Protein AF-C1N991-F1 (afdb_monomer_lite)

pLDDT: mean 73.76, std 22.17, range [30.05, 96.38]

Organism: Micromonas pusilla (strain CCMP1545) (NCBI:txid564608)

Secondary structure (DSSP, 8-state):
--HHHHHHT-TTEEEEEEE-GGG-EEEPTTTTTS-TTTTEEE-SS-EEEEEE--HHHHTSHHHHHHHGGGGHHHHHHHHHHHHHHHHHHHHHHHHHHHHHHHHHHHHHHHHHHHHSS---------------------------------PPPPHHHHHHHHHHHGGGSPPPPPP-----

Sequence (180 aa):
MDNYPQLTSSTFTRCRFVVAASEHAYRDGAAHQKSAKDAHRGSVYDSGVFILQSEKAAASDVGKRVAAEGGKRTENEIRRAMAAGKERADAAAAARAASERVRAGEAAAKEKEKEGGGGAAKKRKAKSDEEEDEEGDDGDGKKKKTAGGKKKESKAAKKRRKRREAKALEPPPPATLAVA

Structure (mmCIF, N/CA/C/O backbone):
data_AF-C1N991-F1
#
_entry.id   AF-C1N991-F1
#
loop_
_atom_site.group_PDB
_atom_site.id
_atom_site.type_symbol
_atom_site.label_atom_id
_atom_site.label_alt_id
_atom_site.label_comp_id
_atom_site.label_asym_id
_atom_site.label_entity_id
_atom_site.label_seq_id
_atom_site.pdbx_PDB_ins_code
_atom_site.Cartn_x
_atom_site.Cartn_y
_atom_site.Cartn_z
_atom_site.occupancy
_atom_site.B_iso_or_equiv
_atom_site.auth_seq_id
_atom_site.auth_comp_id
_atom_site.auth_asym_id
_atom_site.auth_atom_id
_atom_site.pdbx_PDB_model_num
ATOM 1 N N . MET A 1 1 ? 5.864 -17.366 14.507 1.00 49.59 1 MET A N 1
ATOM 2 C CA . MET A 1 1 ? 5.245 -16.476 15.518 1.00 49.59 1 MET A CA 1
ATOM 3 C C . MET A 1 1 ? 4.312 -15.606 14.730 1.00 49.59 1 MET A C 1
ATOM 5 O O . MET A 1 1 ? 4.741 -14.641 14.103 1.00 49.59 1 MET A O 1
ATOM 9 N N . ASP A 1 2 ? 3.073 -16.059 14.641 1.00 73.56 2 ASP A N 1
ATOM 10 C CA . ASP A 1 2 ? 2.201 -15.627 13.567 1.00 73.56 2 ASP A CA 1
ATOM 11 C C . ASP A 1 2 ? 1.280 -14.583 14.172 1.00 73.56 2 ASP A C 1
ATOM 13 O O . ASP A 1 2 ? 0.347 -14.889 14.909 1.00 73.56 2 ASP A O 1
ATOM 17 N N . ASN A 1 3 ? 1.609 -13.319 13.923 1.00 85.12 3 ASN A N 1
ATOM 18 C CA . ASN A 1 3 ? 0.914 -12.192 14.543 1.00 85.12 3 ASN A CA 1
ATOM 19 C C . ASN A 1 3 ? -0.431 -11.898 13.842 1.00 85.12 3 ASN A C 1
ATOM 21 O O . ASN A 1 3 ? -1.256 -11.150 14.361 1.00 85.12 3 ASN A O 1
ATOM 25 N N . TYR A 1 4 ? -0.679 -12.494 12.669 1.00 88.00 4 TYR A N 1
ATOM 26 C CA . TYR A 1 4 ? -1.877 -12.256 11.855 1.00 88.00 4 TYR A CA 1
ATOM 27 C C . TYR A 1 4 ? -3.199 -12.664 12.548 1.00 88.00 4 TYR A C 1
ATOM 29 O O . TYR A 1 4 ? -4.134 -11.856 12.522 1.00 88.00 4 TYR A O 1
ATOM 37 N N . PRO A 1 5 ? -3.316 -13.835 13.217 1.00 91.06 5 PRO A N 1
ATOM 38 C CA . PRO A 1 5 ? -4.483 -14.155 14.038 1.00 91.06 5 PRO A CA 1
ATOM 39 C C . PRO A 1 5 ? -4.687 -13.153 15.178 1.00 91.06 5 PRO A C 1
ATOM 41 O O . PRO A 1 5 ? -5.800 -12.675 15.354 1.00 91.06 5 PRO A O 1
ATOM 44 N N . GLN A 1 6 ? -3.617 -12.758 15.882 1.00 93.38 6 GLN A N 1
ATOM 45 C CA . GLN A 1 6 ? -3.689 -11.813 17.007 1.00 93.38 6 GLN A CA 1
ATOM 46 C C . GLN A 1 6 ? -4.199 -10.427 16.573 1.00 93.38 6 GLN A C 1
ATOM 48 O O . GLN A 1 6 ? -5.037 -9.834 17.248 1.00 93.38 6 GLN A O 1
ATOM 53 N N . LEU A 1 7 ? -3.739 -9.925 15.421 1.00 92.75 7 LEU A N 1
ATOM 54 C CA . LEU A 1 7 ? -4.238 -8.684 14.812 1.00 92.75 7 LEU A CA 1
ATOM 55 C C . LEU A 1 7 ? -5.691 -8.826 14.325 1.00 92.75 7 LEU A C 1
ATOM 57 O O . LEU A 1 7 ? -6.486 -7.893 14.440 1.00 92.75 7 LEU A O 1
ATOM 61 N N . THR A 1 8 ? -6.054 -10.003 13.810 1.00 91.25 8 THR A N 1
ATOM 62 C CA . THR A 1 8 ? -7.411 -10.316 13.338 1.00 91.25 8 THR A CA 1
ATOM 63 C C . THR A 1 8 ? -8.429 -10.406 14.477 1.00 91.25 8 THR A C 1
ATOM 65 O O . THR A 1 8 ? -9.547 -9.927 14.307 1.00 91.25 8 THR A O 1
ATOM 68 N N . SER A 1 9 ? -8.057 -10.974 15.628 1.00 91.88 9 SER A N 1
ATOM 69 C CA . SER A 1 9 ? -8.930 -11.140 16.799 1.00 91.88 9 SER A CA 1
ATOM 70 C C . SER A 1 9 ? -8.782 -10.034 17.853 1.00 91.88 9 SER A C 1
ATOM 72 O O . SER A 1 9 ? -9.320 -10.165 18.951 1.00 91.88 9 SER A O 1
ATOM 74 N N . SER A 1 10 ? -8.030 -8.965 17.572 1.00 94.50 10 SER A N 1
ATOM 75 C CA . SER A 1 10 ? -7.825 -7.874 18.531 1.00 94.50 10 SER A CA 1
ATOM 76 C C . SER A 1 10 ? -9.096 -7.046 18.720 1.00 94.50 10 SER A C 1
ATOM 78 O O . SER A 1 10 ? -9.662 -6.532 17.757 1.00 94.50 10 SER A O 1
ATOM 80 N N . THR A 1 11 ? -9.484 -6.813 19.976 1.00 94.38 11 THR A N 1
ATOM 81 C CA . THR A 1 11 ? -10.598 -5.923 20.364 1.00 94.38 11 THR A CA 1
ATOM 82 C C . THR A 1 11 ? -10.400 -4.465 19.929 1.00 94.38 11 THR A C 1
ATOM 84 O O . THR A 1 11 ? -11.361 -3.694 19.872 1.00 94.38 11 THR A O 1
ATOM 87 N N . PHE A 1 12 ? -9.166 -4.077 19.592 1.00 94.38 12 PHE A N 1
ATOM 88 C CA . PHE A 1 12 ? -8.832 -2.749 19.080 1.00 94.38 12 PHE A CA 1
ATOM 89 C C . PHE A 1 12 ? -8.947 -2.632 17.553 1.00 94.38 12 PHE A C 1
ATOM 91 O O . PHE A 1 12 ? -8.937 -1.509 17.049 1.00 94.38 12 PHE A O 1
ATOM 98 N N . THR A 1 13 ? -9.061 -3.735 16.805 1.00 93.56 13 THR A N 1
ATOM 99 C CA . THR A 1 13 ? -9.173 -3.707 15.336 1.00 93.56 13 THR A CA 1
ATOM 100 C C . THR A 1 13 ? -10.540 -3.161 14.922 1.00 93.56 13 THR A C 1
ATOM 102 O O . THR A 1 13 ? -11.572 -3.758 15.212 1.00 93.56 13 THR A O 1
ATOM 105 N N . ARG A 1 14 ? -10.555 -2.010 14.234 1.00 91.69 14 ARG A N 1
ATOM 106 C CA . ARG A 1 14 ? -11.787 -1.349 13.749 1.00 91.69 14 ARG A CA 1
ATOM 107 C C . ARG A 1 14 ? -12.041 -1.563 12.261 1.00 91.69 14 ARG A C 1
ATOM 109 O O . ARG A 1 14 ? -13.187 -1.584 11.835 1.00 91.69 14 ARG A O 1
ATOM 116 N N . CYS A 1 15 ? -10.976 -1.738 11.487 1.00 93.12 15 CYS A N 1
ATOM 117 C CA . CYS A 1 15 ? -11.023 -2.051 10.064 1.00 93.12 15 CYS A CA 1
ATOM 118 C C . CYS A 1 15 ? -9.826 -2.949 9.715 1.00 93.12 15 CYS A C 1
ATOM 120 O O . CYS A 1 15 ? -8.731 -2.755 10.254 1.00 93.12 15 CYS A O 1
ATOM 122 N N . ARG A 1 16 ? -10.031 -3.934 8.835 1.00 93.81 16 ARG A N 1
ATOM 123 C CA . ARG A 1 16 ? -8.966 -4.763 8.256 1.00 93.81 16 ARG A CA 1
ATOM 124 C C . ARG A 1 16 ? -9.304 -5.133 6.815 1.00 93.81 16 ARG A C 1
ATOM 126 O O . ARG A 1 16 ? -10.453 -5.455 6.530 1.00 93.81 16 ARG A O 1
ATOM 133 N N . PHE A 1 17 ? -8.309 -5.119 5.937 1.00 94.56 17 PHE A N 1
ATOM 134 C CA . PHE A 1 17 ? -8.444 -5.492 4.525 1.00 94.56 17 PHE A CA 1
ATOM 135 C C . PHE A 1 17 ? -7.091 -5.937 3.957 1.00 94.56 17 PHE A C 1
ATOM 137 O O . PHE A 1 17 ? -6.057 -5.818 4.614 1.00 94.56 17 PHE A O 1
ATOM 144 N N . VAL A 1 18 ? -7.097 -6.469 2.735 1.00 95.50 18 VAL A N 1
ATOM 145 C CA . VAL A 1 18 ? -5.888 -6.881 2.010 1.00 95.50 18 VAL A CA 1
ATOM 146 C C . VAL A 1 18 ? -5.782 -6.064 0.728 1.00 95.50 18 VAL A C 1
ATOM 148 O O . VAL A 1 18 ? -6.764 -5.914 0.003 1.00 95.50 18 VAL A O 1
ATOM 151 N N . VAL A 1 19 ? -4.587 -5.542 0.455 1.00 96.38 19 VAL A N 1
ATOM 152 C CA . VAL A 1 19 ? -4.251 -4.840 -0.788 1.00 96.38 19 VAL A CA 1
ATOM 153 C C . VAL A 1 19 ? -3.312 -5.725 -1.594 1.00 96.38 19 VAL A C 1
ATOM 155 O O . VAL A 1 19 ? -2.214 -6.050 -1.132 1.00 96.38 19 VAL A O 1
ATOM 158 N N . ALA A 1 20 ? -3.754 -6.132 -2.783 1.00 96.38 20 ALA A N 1
ATOM 159 C CA . ALA A 1 20 ? -3.031 -7.085 -3.618 1.00 96.38 20 ALA A CA 1
ATOM 160 C C . ALA A 1 20 ? -1.658 -6.542 -4.050 1.00 96.38 20 ALA A C 1
ATOM 162 O O . ALA A 1 20 ? -1.499 -5.334 -4.247 1.00 96.38 20 ALA A O 1
ATOM 163 N N . ALA A 1 21 ? -0.665 -7.413 -4.244 1.00 96.25 21 ALA A N 1
ATOM 164 C CA . ALA A 1 21 ? 0.692 -7.052 -4.674 1.00 96.25 21 ALA A CA 1
ATOM 165 C C . ALA A 1 21 ? 0.708 -6.180 -5.948 1.00 96.25 21 ALA A C 1
ATOM 167 O O . ALA A 1 21 ? 1.523 -5.267 -6.084 1.00 96.25 21 ALA A O 1
ATOM 168 N N . SER A 1 22 ? -0.247 -6.414 -6.851 1.00 94.88 22 SER A N 1
ATOM 169 C CA . SER A 1 22 ? -0.475 -5.652 -8.083 1.00 94.88 22 SER A CA 1
ATOM 170 C C . SER A 1 22 ? -1.028 -4.237 -7.876 1.00 94.88 22 SER A C 1
ATOM 172 O O . SER A 1 22 ? -0.907 -3.416 -8.779 1.00 94.88 22 SER A O 1
ATOM 174 N N . GLU A 1 23 ? -1.627 -3.926 -6.725 1.00 95.06 23 GLU A N 1
ATOM 175 C CA . GLU A 1 23 ? -2.231 -2.616 -6.436 1.00 95.06 23 GLU A CA 1
ATOM 176 C C . GLU A 1 23 ? -1.259 -1.635 -5.758 1.00 95.06 23 GLU A C 1
ATOM 178 O O . GLU A 1 23 ? -1.528 -0.434 -5.731 1.00 95.06 23 GLU A O 1
ATOM 183 N N . HIS A 1 24 ? -0.136 -2.106 -5.197 1.00 95.81 24 HIS A N 1
ATOM 184 C CA . HIS A 1 24 ? 0.710 -1.281 -4.328 1.00 95.81 24 HIS A CA 1
ATOM 185 C C . HIS A 1 24 ? 2.224 -1.424 -4.547 1.00 95.81 24 HIS A C 1
ATOM 187 O O . HIS A 1 24 ? 2.743 -2.358 -5.158 1.00 95.81 24 HIS A O 1
ATOM 193 N N . ALA A 1 25 ? 2.953 -0.442 -4.020 1.00 95.00 25 ALA A N 1
ATOM 194 C CA . ALA A 1 25 ? 4.406 -0.375 -4.038 1.00 95.00 25 ALA A CA 1
ATOM 195 C C . ALA A 1 25 ? 4.924 0.232 -2.734 1.00 95.00 25 ALA A C 1
ATOM 197 O O . ALA A 1 25 ? 4.298 1.119 -2.154 1.00 95.00 25 ALA A O 1
ATOM 198 N N . TYR A 1 26 ? 6.110 -0.197 -2.317 1.00 93.31 26 TYR A N 1
ATOM 199 C CA . TYR A 1 26 ? 6.803 0.333 -1.150 1.00 93.31 26 TYR A CA 1
ATOM 200 C C . TYR A 1 26 ? 7.879 1.347 -1.560 1.00 93.31 26 TYR A C 1
ATOM 202 O O . TYR A 1 26 ? 8.348 1.379 -2.704 1.00 93.31 26 TYR A O 1
ATOM 210 N N . ARG A 1 27 ? 8.276 2.209 -0.617 1.00 92.50 27 ARG A N 1
ATOM 211 C CA . ARG A 1 27 ? 9.440 3.086 -0.781 1.00 92.50 27 ARG A CA 1
ATOM 212 C C . ARG A 1 27 ? 10.698 2.328 -0.355 1.00 92.50 27 ARG A C 1
ATOM 214 O O . ARG A 1 27 ? 10.732 1.724 0.711 1.00 92.50 27 ARG A O 1
ATOM 221 N N . ASP A 1 28 ? 11.728 2.358 -1.190 1.00 90.88 28 ASP A N 1
ATOM 222 C CA . ASP A 1 28 ? 13.018 1.712 -0.944 1.00 90.88 28 ASP A CA 1
ATOM 223 C C . ASP A 1 28 ? 13.722 2.362 0.269 1.00 90.88 28 ASP A C 1
ATOM 225 O O . ASP A 1 28 ? 13.798 3.587 0.355 1.00 90.88 28 ASP A O 1
ATOM 229 N N . GLY A 1 29 ? 14.260 1.576 1.210 1.00 93.31 29 GLY A N 1
ATOM 230 C CA . GLY A 1 29 ? 14.917 2.118 2.415 1.00 93.31 29 GLY A CA 1
ATOM 231 C C . GLY A 1 29 ? 16.128 3.017 2.111 1.00 93.31 29 GLY A C 1
ATOM 232 O O . GLY A 1 29 ? 16.400 3.982 2.827 1.00 93.31 29 GLY A O 1
ATOM 233 N N . ALA A 1 30 ? 16.806 2.782 0.983 1.00 92.00 30 ALA A N 1
ATOM 234 C CA . ALA A 1 30 ? 17.887 3.635 0.491 1.00 92.00 30 ALA A CA 1
ATOM 235 C C . ALA A 1 30 ? 17.393 4.765 -0.442 1.00 92.00 30 ALA A C 1
ATOM 237 O O . ALA A 1 30 ? 18.189 5.364 -1.166 1.00 92.00 30 ALA A O 1
ATOM 238 N N . ALA A 1 31 ? 16.102 5.122 -0.416 1.00 91.56 31 ALA A N 1
ATOM 239 C CA . ALA A 1 31 ? 15.530 6.257 -1.159 1.00 91.56 31 ALA A CA 1
ATOM 240 C C . ALA A 1 31 ? 16.029 7.648 -0.711 1.00 91.56 31 ALA A C 1
ATOM 242 O O . ALA A 1 31 ? 15.535 8.658 -1.211 1.00 91.56 31 ALA A O 1
ATOM 243 N N . HIS A 1 32 ? 16.978 7.709 0.229 1.00 91.19 32 HIS A N 1
ATOM 244 C CA . HIS A 1 32 ? 17.759 8.903 0.559 1.00 91.19 32 HIS A CA 1
ATOM 245 C C . HIS A 1 32 ? 19.061 9.015 -0.269 1.00 91.19 32 HIS A C 1
ATOM 247 O O . HIS A 1 32 ? 19.626 10.098 -0.368 1.00 91.19 32 HIS A O 1
ATOM 253 N N . GLN A 1 33 ? 19.519 7.915 -0.886 1.00 93.31 33 GLN A N 1
ATOM 254 C CA . GLN A 1 33 ? 20.690 7.857 -1.783 1.00 93.31 33 GLN A CA 1
ATOM 255 C C . GLN A 1 33 ? 20.287 7.678 -3.256 1.00 93.31 33 GLN A C 1
ATOM 257 O O . GLN A 1 33 ? 21.015 8.073 -4.165 1.00 93.31 33 GLN A O 1
ATOM 262 N N . LYS A 1 34 ? 19.131 7.050 -3.499 1.00 87.44 34 LYS A N 1
ATOM 263 C CA . LYS A 1 34 ? 18.593 6.754 -4.834 1.00 87.44 34 LYS A CA 1
ATOM 264 C C . LYS A 1 34 ? 17.905 7.973 -5.450 1.00 87.44 34 LYS A C 1
ATOM 266 O O . LYS A 1 34 ? 17.447 8.870 -4.745 1.00 87.44 34 LYS A O 1
ATOM 271 N N . SER A 1 35 ? 17.804 7.996 -6.782 1.00 86.50 35 SER A N 1
ATOM 272 C CA . SER A 1 35 ? 17.046 9.042 -7.477 1.00 86.50 35 SER A CA 1
ATOM 273 C C . SER A 1 35 ? 15.555 8.955 -7.124 1.00 86.50 35 SER A C 1
ATOM 275 O O . SER A 1 35 ? 15.053 7.885 -6.780 1.00 86.50 35 SER A O 1
ATOM 277 N N . ALA A 1 36 ? 14.813 10.055 -7.280 1.00 84.62 36 ALA A N 1
ATOM 278 C CA . ALA A 1 36 ? 13.364 10.058 -7.059 1.00 84.62 36 ALA A CA 1
ATOM 279 C C . ALA A 1 36 ? 12.600 9.065 -7.965 1.00 84.62 36 ALA A C 1
ATOM 281 O O . ALA A 1 36 ? 11.511 8.631 -7.599 1.00 84.62 36 ALA A O 1
ATOM 282 N N . LYS A 1 37 ? 13.178 8.666 -9.112 1.00 84.19 37 LYS A N 1
ATOM 283 C CA . LYS A 1 37 ? 12.627 7.615 -9.984 1.00 84.19 37 LYS A CA 1
ATOM 284 C C . LYS A 1 37 ? 12.826 6.220 -9.387 1.00 84.19 37 LYS A C 1
ATOM 286 O O . LYS A 1 37 ? 11.958 5.369 -9.492 1.00 84.19 37 LYS A O 1
ATOM 291 N N . ASP A 1 38 ? 13.956 5.993 -8.724 1.00 84.88 38 ASP A N 1
ATOM 292 C CA . ASP A 1 38 ? 14.355 4.689 -8.178 1.00 84.88 38 ASP A CA 1
ATOM 293 C C . ASP A 1 38 ? 13.936 4.494 -6.709 1.00 84.88 38 ASP A C 1
ATOM 295 O O . ASP A 1 38 ? 14.299 3.501 -6.078 1.00 84.88 38 ASP A O 1
ATOM 299 N N . ALA A 1 39 ? 13.180 5.448 -6.160 1.00 90.44 39 ALA A N 1
ATOM 300 C CA . ALA A 1 39 ? 12.736 5.476 -4.772 1.00 90.44 39 ALA A CA 1
ATOM 301 C C . ALA A 1 39 ? 11.560 4.529 -4.463 1.00 90.44 39 ALA A C 1
ATOM 303 O O . ALA A 1 39 ? 11.328 4.244 -3.291 1.00 90.44 39 ALA A O 1
ATOM 304 N N . HIS A 1 40 ? 10.823 4.053 -5.472 1.00 91.75 40 HIS A N 1
ATOM 305 C CA . HIS A 1 40 ? 9.660 3.170 -5.316 1.00 91.75 40 HIS A CA 1
ATOM 306 C C . HIS A 1 40 ? 9.884 1.810 -6.001 1.00 91.75 40 HIS A C 1
ATOM 308 O O . HIS A 1 40 ? 10.553 1.726 -7.033 1.00 91.75 40 HIS A O 1
ATOM 314 N N . ARG A 1 41 ? 9.313 0.743 -5.428 1.00 90.94 41 ARG A N 1
ATOM 315 C CA . ARG A 1 41 ? 9.332 -0.633 -5.955 1.00 90.94 41 ARG A CA 1
ATOM 316 C C . ARG A 1 41 ? 7.964 -1.285 -5.762 1.00 90.94 41 ARG A C 1
ATOM 318 O O . ARG A 1 41 ? 7.412 -1.190 -4.670 1.00 90.94 41 ARG A O 1
ATOM 325 N N . GLY A 1 42 ? 7.438 -1.951 -6.792 1.00 91.69 42 GLY A N 1
ATOM 326 C CA . GLY A 1 42 ? 6.217 -2.760 -6.672 1.00 91.69 42 GLY A CA 1
ATOM 327 C C . GLY A 1 42 ? 6.368 -3.839 -5.598 1.00 91.69 42 GLY A C 1
ATOM 328 O O . GLY A 1 42 ? 7.478 -4.333 -5.383 1.00 91.69 42 GLY A O 1
ATOM 329 N N . SER A 1 43 ? 5.278 -4.174 -4.905 1.00 93.94 43 SER A N 1
ATOM 330 C CA . SER A 1 43 ? 5.305 -5.285 -3.951 1.00 93.94 43 SER A CA 1
ATOM 331 C C . SER A 1 43 ? 5.379 -6.637 -4.668 1.00 93.94 43 SER A C 1
ATOM 333 O O . SER A 1 43 ? 4.956 -6.774 -5.814 1.00 93.94 43 SER A O 1
ATOM 335 N N . VAL A 1 44 ? 5.914 -7.637 -3.968 1.00 95.25 44 VAL A N 1
ATOM 336 C CA . VAL A 1 44 ? 5.898 -9.056 -4.373 1.00 95.25 44 VAL A CA 1
ATOM 337 C C . VAL A 1 44 ? 4.798 -9.828 -3.631 1.00 95.25 44 VAL A C 1
ATOM 339 O O . VAL A 1 44 ? 4.372 -10.883 -4.087 1.00 95.25 44 VAL A O 1
ATOM 342 N N . TYR A 1 45 ? 4.312 -9.289 -2.509 1.00 95.06 45 TYR A N 1
ATOM 343 C CA . TYR A 1 45 ? 3.340 -9.929 -1.623 1.00 95.06 45 TYR A CA 1
ATOM 344 C C . TYR A 1 45 ? 2.152 -9.007 -1.346 1.00 95.06 45 TYR A C 1
ATOM 346 O O . TYR A 1 45 ? 2.281 -7.778 -1.380 1.00 95.06 45 TYR A O 1
ATOM 354 N N . ASP A 1 46 ? 1.006 -9.602 -1.037 1.00 95.69 46 ASP A N 1
ATOM 355 C CA . ASP A 1 46 ? -0.185 -8.875 -0.611 1.00 95.69 46 ASP A CA 1
ATOM 356 C C . ASP A 1 46 ? 0.025 -8.246 0.775 1.00 95.69 46 ASP A C 1
ATOM 358 O O . ASP A 1 46 ? 0.601 -8.862 1.675 1.00 95.69 46 ASP A O 1
ATOM 362 N N . SER A 1 47 ? -0.464 -7.019 0.965 1.00 94.62 47 SER A N 1
ATOM 363 C CA . SER A 1 47 ? -0.352 -6.301 2.238 1.00 94.62 47 SER A CA 1
ATOM 364 C C . SER A 1 47 ? -1.662 -6.362 3.015 1.00 94.62 47 SER A C 1
ATOM 366 O O . SER A 1 47 ? -2.662 -5.764 2.615 1.00 94.62 47 SER A O 1
ATOM 368 N N . GLY A 1 48 ? -1.644 -7.046 4.160 1.00 94.56 48 GLY A N 1
ATOM 369 C CA . GLY A 1 48 ? -2.722 -6.993 5.147 1.00 94.56 48 GLY A CA 1
ATOM 370 C C . GLY A 1 48 ? -2.660 -5.695 5.952 1.00 94.56 48 GLY A C 1
ATOM 371 O O . GLY A 1 48 ? -1.720 -5.484 6.717 1.00 94.56 48 GLY A O 1
ATOM 372 N N . VAL A 1 49 ? -3.662 -4.833 5.794 1.00 94.69 49 VAL A N 1
ATOM 373 C CA . VAL A 1 49 ? -3.794 -3.571 6.531 1.00 94.69 49 VAL A CA 1
ATOM 374 C C . VAL A 1 49 ? -4.734 -3.781 7.714 1.00 94.69 49 VAL A C 1
ATOM 376 O O . VAL A 1 49 ? -5.839 -4.294 7.550 1.00 94.69 49 VAL A O 1
ATOM 379 N N . PHE A 1 50 ? -4.310 -3.350 8.903 1.00 94.88 50 PHE A N 1
ATOM 380 C CA . PHE A 1 50 ? -5.088 -3.414 10.142 1.00 94.88 50 PHE A CA 1
ATOM 381 C C . PHE A 1 50 ? -5.107 -2.035 10.801 1.00 94.88 50 PHE A C 1
ATOM 383 O O . PHE A 1 50 ? -4.049 -1.450 11.035 1.00 94.88 50 PHE A O 1
ATOM 390 N N . ILE A 1 51 ? -6.295 -1.519 11.123 1.00 94.75 51 ILE A N 1
ATOM 391 C CA . ILE A 1 51 ? -6.453 -0.228 11.799 1.00 94.75 51 ILE A CA 1
ATOM 392 C C . ILE A 1 51 ? -6.877 -0.474 13.247 1.00 94.75 51 ILE A C 1
ATOM 394 O O . ILE A 1 51 ? -8.042 -0.753 13.541 1.00 94.75 51 ILE A O 1
ATOM 398 N N . LEU A 1 52 ? -5.892 -0.384 14.141 1.00 94.62 52 LEU A N 1
ATOM 399 C CA . LEU A 1 52 ? -6.030 -0.553 15.587 1.00 94.62 52 LEU A CA 1
ATOM 400 C C . LEU A 1 52 ? -6.337 0.800 16.246 1.00 94.62 52 LEU A C 1
ATOM 402 O O . LEU A 1 52 ? -5.614 1.772 16.028 1.00 94.62 52 LEU A O 1
ATOM 406 N N . GLN A 1 53 ? -7.386 0.870 17.067 1.00 95.00 53 GLN A N 1
ATOM 407 C CA . GLN A 1 53 ? -7.758 2.076 17.812 1.00 95.00 53 GLN A CA 1
ATOM 408 C C . GLN A 1 53 ? -8.208 1.752 19.239 1.00 95.00 53 GLN A C 1
ATOM 410 O O . GLN A 1 53 ? -9.161 0.992 19.458 1.00 95.00 53 GLN A O 1
ATOM 415 N N . SER A 1 54 ? -7.567 2.417 20.204 1.00 95.75 54 SER A N 1
ATOM 416 C CA . SER A 1 54 ? -8.065 2.524 21.576 1.00 95.75 54 SER A CA 1
ATOM 417 C C . SER A 1 54 ? -9.423 3.230 21.606 1.00 95.75 54 SER A C 1
ATOM 419 O O . SER A 1 54 ? -9.781 3.969 20.689 1.00 95.75 54 SER A O 1
ATOM 421 N N . GLU A 1 55 ? -10.186 3.028 22.674 1.00 93.94 55 GLU A N 1
ATOM 422 C CA . GLU A 1 55 ? -11.547 3.565 22.817 1.00 93.94 55 GLU A CA 1
ATOM 423 C C . GLU A 1 55 ? -11.578 5.097 22.710 1.00 93.94 55 GLU A C 1
ATOM 425 O O . GLU A 1 55 ? -12.384 5.653 21.967 1.00 93.94 55 GLU A O 1
ATOM 430 N N . LYS A 1 56 ? -10.613 5.784 23.340 1.00 95.12 56 LYS A N 1
ATOM 431 C CA . LYS A 1 56 ? -10.441 7.242 23.227 1.00 95.12 56 LYS A CA 1
ATOM 432 C C . LYS A 1 56 ? -10.147 7.702 21.792 1.00 95.12 56 LYS A C 1
ATOM 434 O O . LYS A 1 56 ? -10.593 8.777 21.400 1.00 95.12 56 LYS A O 1
ATOM 439 N N . ALA A 1 57 ? -9.417 6.909 21.003 1.00 93.31 57 ALA A N 1
ATOM 440 C CA . ALA A 1 57 ? -9.174 7.214 19.594 1.00 93.31 57 ALA A CA 1
ATOM 441 C C . ALA A 1 57 ? -10.435 6.976 18.745 1.00 93.31 57 ALA A C 1
ATOM 443 O O . ALA A 1 57 ? -10.796 7.842 17.948 1.00 93.31 57 ALA A O 1
ATOM 444 N N . ALA A 1 58 ? -11.143 5.864 18.970 1.00 92.12 58 ALA A N 1
ATOM 445 C CA . ALA A 1 58 ? -12.398 5.528 18.293 1.00 92.12 58 ALA A CA 1
ATOM 446 C C . ALA A 1 58 ? -13.518 6.555 18.565 1.00 92.12 58 ALA A C 1
ATOM 448 O O . ALA A 1 58 ? -14.291 6.877 17.665 1.00 92.12 58 ALA A O 1
ATOM 449 N N . ALA A 1 59 ? -13.564 7.128 19.774 1.00 93.62 59 ALA A N 1
ATOM 450 C CA . ALA A 1 59 ? -14.510 8.177 20.163 1.00 93.62 59 ALA A CA 1
ATOM 451 C C . ALA A 1 59 ? -14.254 9.550 19.501 1.00 93.62 59 ALA A C 1
ATOM 453 O O . ALA A 1 59 ? -15.133 10.414 19.526 1.00 93.62 59 ALA A O 1
ATOM 454 N N . SER A 1 60 ? -13.079 9.769 18.898 1.00 94.75 60 SER A N 1
ATOM 455 C CA . SER A 1 60 ? -12.790 10.985 18.122 1.00 94.75 60 SER A CA 1
ATOM 456 C C . SER A 1 60 ? -13.502 10.977 16.765 1.00 94.75 60 SER A C 1
ATOM 458 O O . SER A 1 60 ? -13.824 9.919 16.227 1.00 94.75 60 SER A O 1
ATOM 460 N N . ASP A 1 61 ? -13.694 12.142 16.144 1.00 90.81 61 ASP A N 1
ATOM 461 C CA . ASP A 1 61 ? -14.353 12.219 14.829 1.00 90.81 61 ASP A CA 1
ATOM 462 C C . ASP A 1 61 ? -13.534 11.586 13.695 1.00 90.81 61 ASP A C 1
ATOM 464 O O . ASP A 1 61 ? -14.094 11.185 12.676 1.00 90.81 61 ASP A O 1
ATOM 468 N N . VAL A 1 62 ? -12.219 11.430 13.882 1.00 87.94 62 VAL A N 1
ATOM 469 C CA . VAL A 1 62 ? -11.362 10.631 12.993 1.00 87.94 62 VAL A CA 1
ATOM 470 C C . VAL A 1 62 ? -11.593 9.134 13.230 1.00 87.94 62 VAL A C 1
ATOM 472 O O . VAL A 1 62 ? -11.714 8.378 12.271 1.00 87.94 62 VAL A O 1
ATOM 475 N N . GLY A 1 63 ? -11.728 8.706 14.490 1.00 89.88 63 GLY A N 1
ATOM 476 C CA . GLY A 1 63 ? -12.051 7.324 14.859 1.00 89.88 63 GLY A CA 1
ATOM 477 C C . GLY A 1 63 ? -13.397 6.857 14.306 1.00 89.88 63 GLY A C 1
ATOM 478 O O . GLY A 1 63 ? -13.465 5.838 13.620 1.00 89.88 63 GLY A O 1
ATOM 479 N N . LYS A 1 64 ? -14.448 7.664 14.492 1.00 91.06 64 LYS A N 1
ATOM 480 C CA . LYS A 1 64 ? -15.793 7.414 13.940 1.00 91.06 64 LYS A CA 1
ATOM 481 C C . LYS A 1 64 ? -15.759 7.178 12.424 1.00 91.06 64 LYS A C 1
ATOM 483 O O . LYS A 1 64 ? -16.405 6.254 11.938 1.00 91.06 64 LYS A O 1
ATOM 488 N N . ARG A 1 65 ? -14.968 7.961 11.676 1.00 89.88 65 ARG A N 1
ATOM 489 C CA . ARG A 1 65 ? -14.816 7.824 10.212 1.00 89.88 65 ARG A CA 1
ATOM 490 C C . ARG A 1 65 ? -14.151 6.513 9.780 1.00 89.88 65 ARG A C 1
ATOM 492 O O . ARG A 1 65 ? -14.472 6.031 8.704 1.00 89.88 65 ARG A O 1
ATOM 499 N N . VAL A 1 66 ? -13.277 5.930 10.606 1.00 88.56 66 VAL A N 1
ATOM 500 C CA . VAL A 1 66 ? -12.604 4.648 10.313 1.00 88.56 66 VAL A CA 1
ATOM 501 C C . VAL A 1 66 ? -13.556 3.451 10.409 1.00 88.56 66 VAL A C 1
ATOM 503 O O . VAL A 1 66 ? -13.367 2.471 9.692 1.00 88.56 66 VAL A O 1
ATOM 506 N N . ALA A 1 67 ? -14.575 3.520 11.270 1.00 82.81 67 ALA A N 1
ATOM 507 C CA . ALA A 1 67 ? -15.607 2.483 11.388 1.00 82.81 67 ALA A CA 1
ATOM 508 C C . ALA A 1 67 ? -16.853 2.753 10.515 1.00 82.81 67 ALA A C 1
ATOM 510 O O . ALA A 1 67 ? -17.615 1.830 10.221 1.00 82.81 67 ALA A O 1
ATOM 511 N N . ALA A 1 68 ? -17.067 4.003 10.087 1.00 86.50 68 ALA A N 1
ATOM 512 C CA . ALA A 1 68 ? -18.178 4.392 9.220 1.00 86.50 68 ALA A CA 1
ATOM 513 C C . ALA A 1 68 ? -18.203 3.580 7.913 1.00 86.50 68 ALA A C 1
ATOM 515 O O . ALA A 1 68 ? -17.159 3.231 7.362 1.00 86.50 68 ALA A O 1
ATOM 516 N N . GLU A 1 69 ? -19.406 3.262 7.422 1.00 86.12 69 GLU A N 1
ATOM 517 C CA . GLU A 1 69 ? -19.627 2.462 6.199 1.00 86.12 69 GLU A CA 1
ATOM 518 C C . GLU A 1 69 ? -18.951 1.067 6.227 1.00 86.12 69 GLU A C 1
ATOM 520 O O . GLU A 1 69 ? -18.711 0.456 5.184 1.00 86.12 69 GLU A O 1
ATOM 525 N N . GLY A 1 70 ? -18.627 0.550 7.422 1.00 82.44 70 GLY A N 1
ATOM 526 C CA . GLY A 1 70 ? -17.852 -0.684 7.597 1.00 82.44 70 GLY A CA 1
ATOM 527 C C . GLY A 1 70 ? -16.366 -0.528 7.253 1.00 82.44 70 GLY A C 1
ATOM 528 O O . GLY A 1 70 ? -15.715 -1.508 6.910 1.00 82.44 70 GLY A O 1
ATOM 529 N N . GLY A 1 71 ? -15.841 0.700 7.274 1.00 87.88 71 GLY A N 1
ATOM 530 C CA . GLY A 1 71 ? -14.454 1.030 6.944 1.00 87.88 71 GLY A CA 1
ATOM 531 C C . GLY A 1 71 ? -14.150 1.150 5.448 1.00 87.88 71 GLY A C 1
ATOM 532 O O . GLY A 1 71 ? -13.045 1.569 5.101 1.00 87.88 71 GLY A O 1
ATOM 533 N N . LYS A 1 72 ? -15.117 0.865 4.559 1.00 92.25 72 LYS A N 1
ATOM 534 C CA . LYS A 1 72 ? -14.956 0.888 3.088 1.00 92.25 72 LYS A CA 1
ATOM 535 C C . LYS A 1 72 ? -14.368 2.196 2.559 1.00 92.25 72 LYS A C 1
ATOM 537 O O . LYS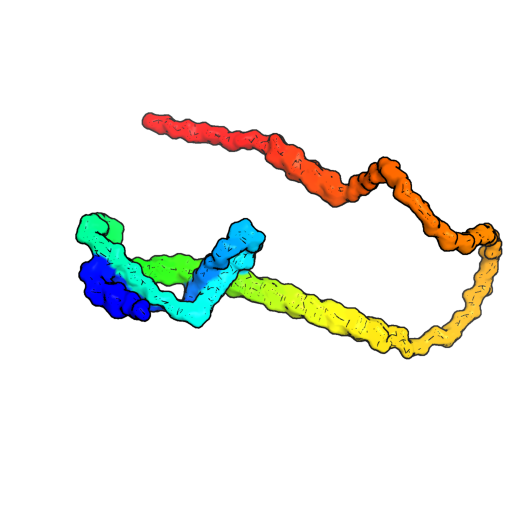 A 1 72 ? -13.521 2.189 1.669 1.00 92.25 72 LYS A O 1
ATOM 542 N N . ARG A 1 73 ? -14.796 3.331 3.117 1.00 92.75 73 ARG A N 1
ATOM 543 C CA . ARG A 1 73 ? -14.263 4.648 2.761 1.00 92.75 73 ARG A CA 1
ATOM 544 C C . ARG A 1 73 ? -12.768 4.760 3.073 1.00 92.75 73 ARG A C 1
ATOM 546 O O . ARG A 1 73 ? -11.995 5.145 2.202 1.00 92.75 73 ARG A O 1
ATOM 553 N N . THR A 1 74 ? -12.361 4.400 4.288 1.00 92.69 74 THR A N 1
ATOM 554 C CA . THR A 1 74 ? -10.955 4.431 4.717 1.00 92.69 74 THR A CA 1
ATOM 555 C C . THR A 1 74 ? -10.107 3.407 3.961 1.00 92.69 74 THR A C 1
ATOM 557 O O . THR A 1 74 ? -8.974 3.711 3.599 1.00 92.69 74 THR A O 1
ATOM 560 N N . GLU A 1 75 ? -10.655 2.230 3.649 1.00 94.56 75 GLU A N 1
ATOM 561 C CA . GLU A 1 75 ? -10.021 1.262 2.748 1.00 94.56 75 GLU A CA 1
ATOM 562 C C . GLU A 1 75 ? -9.743 1.878 1.369 1.00 94.56 75 GLU A C 1
ATOM 564 O O . GLU A 1 75 ? -8.603 1.843 0.908 1.00 94.56 75 GLU A O 1
ATOM 569 N N . ASN A 1 76 ? -10.739 2.507 0.738 1.00 94.62 76 ASN A N 1
ATOM 570 C CA . ASN A 1 76 ? -10.580 3.157 -0.566 1.00 94.62 76 ASN A CA 1
ATOM 571 C C . ASN A 1 76 ? -9.573 4.321 -0.528 1.00 94.62 76 ASN A C 1
ATOM 573 O O . ASN A 1 76 ? -8.749 4.459 -1.435 1.00 94.62 76 ASN A O 1
ATOM 577 N N . GLU A 1 77 ? -9.601 5.142 0.527 1.00 93.88 77 GLU A N 1
ATOM 578 C CA . GLU A 1 77 ? -8.640 6.232 0.744 1.00 93.88 77 GLU A CA 1
ATOM 579 C C . GLU A 1 77 ? -7.197 5.689 0.886 1.00 93.88 77 GLU A C 1
ATOM 581 O O . GLU A 1 77 ? -6.272 6.233 0.274 1.00 93.88 77 GLU A O 1
ATOM 586 N N . ILE A 1 78 ? -6.997 4.569 1.596 1.00 94.00 78 ILE A N 1
ATOM 587 C CA . ILE A 1 78 ? -5.686 3.915 1.771 1.00 94.00 78 ILE A CA 1
ATOM 588 C C . ILE A 1 78 ? -5.220 3.183 0.501 1.00 94.00 78 ILE A C 1
ATOM 590 O O . ILE A 1 78 ? -4.063 3.348 0.105 1.00 94.00 78 ILE A O 1
ATOM 594 N N . ARG A 1 79 ? -6.092 2.418 -0.175 1.00 95.44 79 ARG A N 1
ATOM 595 C CA . ARG A 1 79 ? -5.790 1.770 -1.468 1.00 95.44 79 ARG A CA 1
ATOM 596 C C . ARG A 1 79 ? -5.320 2.809 -2.486 1.00 95.44 79 ARG A C 1
ATOM 598 O O . ARG A 1 79 ? -4.259 2.643 -3.084 1.00 95.44 79 ARG A O 1
ATOM 605 N N . ARG A 1 80 ? -6.033 3.937 -2.607 1.00 94.94 80 ARG A N 1
ATOM 606 C CA . ARG A 1 80 ? -5.653 5.055 -3.489 1.00 94.94 80 ARG A CA 1
ATOM 607 C C . ARG A 1 80 ? -4.297 5.668 -3.117 1.00 94.94 80 ARG A C 1
ATOM 609 O O . ARG A 1 80 ? -3.502 5.966 -4.007 1.00 94.94 80 ARG A O 1
ATOM 616 N N . ALA A 1 81 ? -4.012 5.842 -1.826 1.00 92.94 81 ALA A N 1
ATOM 617 C CA . ALA A 1 81 ? -2.721 6.358 -1.367 1.00 92.94 81 ALA A CA 1
ATOM 618 C C . ALA A 1 81 ? -1.550 5.412 -1.705 1.00 92.94 81 ALA A C 1
ATOM 620 O O . ALA A 1 81 ? -0.463 5.878 -2.051 1.00 92.94 81 ALA A O 1
ATOM 621 N N . MET A 1 82 ? -1.772 4.094 -1.657 1.00 93.88 82 MET A N 1
ATOM 622 C CA . MET A 1 82 ? -0.778 3.089 -2.049 1.00 93.88 82 MET A CA 1
ATOM 623 C C . MET A 1 82 ? -0.619 2.942 -3.573 1.00 93.88 82 MET A C 1
ATOM 625 O O . MET A 1 82 ? 0.510 2.794 -4.051 1.00 93.88 82 MET A O 1
ATOM 629 N N . ALA A 1 83 ? -1.704 3.069 -4.343 1.00 94.25 83 ALA A N 1
ATOM 630 C CA . ALA A 1 83 ? -1.679 3.032 -5.809 1.00 94.25 83 ALA A CA 1
ATOM 631 C C . ALA A 1 83 ? -0.792 4.140 -6.412 1.00 94.25 83 ALA A C 1
ATOM 633 O O . ALA A 1 83 ? -0.011 3.880 -7.326 1.00 94.25 83 ALA A O 1
ATOM 634 N N . ALA A 1 84 ? -0.780 5.339 -5.817 1.00 91.81 84 ALA A N 1
ATOM 635 C CA . ALA A 1 84 ? 0.127 6.426 -6.210 1.00 91.81 84 ALA A CA 1
ATOM 636 C C . ALA A 1 84 ? 1.628 6.085 -6.035 1.00 91.81 84 ALA A C 1
ATOM 638 O O . ALA A 1 84 ? 2.500 6.746 -6.607 1.00 91.81 84 ALA A O 1
ATOM 639 N N . GLY A 1 85 ? 1.962 5.059 -5.242 1.00 89.56 85 GLY A N 1
ATOM 640 C CA . GLY A 1 85 ? 3.295 4.457 -5.209 1.00 89.56 85 GLY A CA 1
ATOM 641 C C . GLY A 1 85 ? 3.531 3.481 -6.367 1.00 89.56 85 GLY A C 1
ATOM 642 O O . GLY A 1 85 ? 4.628 3.462 -6.930 1.00 89.56 85 GLY A O 1
ATOM 643 N N . LYS A 1 86 ? 2.515 2.680 -6.724 1.00 93.19 86 LYS A N 1
ATOM 644 C CA . LYS A 1 86 ? 2.557 1.677 -7.804 1.00 93.19 86 LYS A CA 1
ATOM 645 C C . LYS A 1 86 ? 2.772 2.332 -9.164 1.00 93.19 86 LYS A C 1
ATOM 647 O O . LYS A 1 86 ? 3.727 1.979 -9.849 1.00 93.19 86 LYS A O 1
ATOM 652 N N . GLU A 1 87 ? 2.001 3.375 -9.469 1.00 93.25 87 GLU A N 1
ATOM 653 C CA . GLU A 1 87 ? 2.158 4.216 -10.667 1.00 93.25 87 GLU A CA 1
ATOM 654 C C . GLU A 1 87 ? 3.611 4.689 -10.863 1.00 93.25 87 GLU A C 1
ATOM 656 O O . GLU A 1 87 ? 4.163 4.630 -11.962 1.00 93.25 87 GLU A O 1
ATOM 661 N N . ARG A 1 88 ? 4.270 5.121 -9.777 1.00 91.31 88 ARG A N 1
ATOM 662 C CA . ARG A 1 88 ? 5.666 5.592 -9.802 1.00 91.31 88 ARG A CA 1
ATOM 663 C C . ARG A 1 88 ? 6.661 4.459 -10.024 1.00 91.31 88 ARG A C 1
ATOM 665 O O . ARG A 1 88 ? 7.634 4.651 -10.751 1.00 91.31 88 ARG A O 1
ATOM 672 N N . ALA A 1 89 ? 6.435 3.302 -9.403 1.00 90.62 89 ALA A N 1
ATOM 673 C CA . ALA A 1 89 ? 7.275 2.123 -9.593 1.00 90.62 89 ALA A CA 1
ATOM 674 C C . ALA A 1 89 ? 7.190 1.601 -11.038 1.00 90.62 89 ALA A C 1
ATOM 676 O O . ALA A 1 89 ? 8.218 1.274 -11.632 1.00 90.62 89 ALA A O 1
ATOM 677 N N . ASP A 1 90 ? 5.994 1.602 -11.628 1.00 92.38 90 ASP A N 1
ATOM 678 C CA . ASP A 1 90 ? 5.760 1.142 -12.998 1.00 92.38 90 ASP A CA 1
ATOM 679 C C . ASP A 1 90 ? 6.302 2.131 -14.036 1.00 92.38 90 ASP A C 1
ATOM 681 O O . ASP A 1 90 ? 6.986 1.724 -14.975 1.00 92.38 90 ASP A O 1
ATOM 685 N N . ALA A 1 91 ? 6.114 3.440 -13.829 1.00 90.88 91 ALA A N 1
ATOM 686 C CA . ALA A 1 91 ? 6.744 4.471 -14.655 1.00 90.88 91 ALA A CA 1
ATOM 687 C C . ALA A 1 91 ? 8.284 4.385 -14.613 1.00 90.88 91 ALA A C 1
ATOM 689 O O . ALA A 1 91 ? 8.953 4.584 -15.632 1.00 90.88 91 ALA A O 1
ATOM 690 N N . ALA A 1 92 ? 8.866 4.048 -13.456 1.00 88.12 92 ALA A N 1
ATOM 691 C CA . ALA A 1 92 ? 10.301 3.813 -13.327 1.00 88.12 92 ALA A CA 1
ATOM 692 C C . ALA A 1 92 ? 10.754 2.525 -14.035 1.00 88.12 92 ALA A C 1
ATOM 694 O O . ALA A 1 92 ? 11.784 2.536 -14.712 1.00 88.12 92 ALA A O 1
ATOM 695 N N . ALA A 1 93 ? 9.988 1.434 -13.932 1.00 88.81 93 ALA A N 1
ATOM 696 C CA . ALA A 1 93 ? 10.264 0.183 -14.637 1.00 88.81 93 ALA A CA 1
ATOM 697 C C . ALA A 1 93 ? 10.207 0.364 -16.164 1.00 88.81 93 ALA A C 1
ATOM 699 O O . ALA A 1 93 ? 11.150 -0.012 -16.862 1.00 88.81 93 ALA A O 1
ATOM 700 N N . ALA A 1 94 ? 9.168 1.031 -16.677 1.00 89.75 94 ALA A N 1
ATOM 701 C CA . ALA A 1 94 ? 9.027 1.359 -18.094 1.00 89.75 94 ALA A CA 1
ATOM 702 C C . ALA A 1 94 ? 10.191 2.229 -18.606 1.00 89.75 94 ALA A C 1
ATOM 704 O O . ALA A 1 94 ? 10.749 1.958 -19.670 1.00 89.75 94 ALA A O 1
ATOM 705 N N . ALA A 1 95 ? 10.620 3.230 -17.827 1.00 87.31 95 ALA A N 1
ATOM 706 C CA . ALA A 1 95 ? 11.757 4.080 -18.180 1.00 87.31 95 ALA A CA 1
ATOM 707 C C . ALA A 1 95 ? 13.098 3.315 -18.230 1.00 87.31 95 ALA A C 1
ATOM 709 O O . ALA A 1 95 ? 13.933 3.614 -19.088 1.00 87.31 95 ALA A O 1
ATOM 710 N N . ARG A 1 96 ? 13.310 2.322 -17.350 1.00 86.44 96 ARG A N 1
ATOM 711 C CA . ARG A 1 96 ? 14.490 1.435 -17.402 1.00 86.44 96 ARG A CA 1
ATOM 712 C C . ARG A 1 96 ? 14.450 0.535 -18.636 1.00 86.44 96 ARG A C 1
ATOM 714 O O . ARG A 1 96 ? 15.384 0.581 -19.431 1.00 86.44 96 ARG A O 1
ATOM 721 N N . ALA A 1 97 ? 13.337 -0.165 -18.863 1.00 89.19 97 ALA A N 1
ATOM 722 C CA . ALA A 1 97 ? 13.162 -1.053 -20.014 1.00 89.19 97 ALA A CA 1
ATOM 723 C C . ALA A 1 97 ? 13.321 -0.317 -21.362 1.00 89.19 97 ALA A C 1
ATOM 725 O O . ALA A 1 97 ? 13.918 -0.847 -22.299 1.00 89.19 97 ALA A O 1
ATOM 726 N N . ALA A 1 98 ? 12.848 0.931 -21.462 1.00 88.38 98 ALA A N 1
ATOM 727 C CA . ALA A 1 98 ? 13.089 1.779 -22.629 1.00 88.38 98 ALA A CA 1
ATOM 728 C C . ALA A 1 98 ? 14.585 2.108 -22.809 1.00 88.38 98 ALA A C 1
ATOM 730 O O . ALA A 1 98 ? 15.120 1.967 -23.908 1.00 88.38 98 ALA A O 1
ATOM 731 N N . SER A 1 99 ? 15.285 2.487 -21.731 1.00 86.12 99 SER A N 1
ATOM 732 C CA . SER A 1 99 ? 16.731 2.756 -21.769 1.00 86.12 99 SER A CA 1
ATOM 733 C C . SER A 1 99 ? 17.568 1.518 -22.111 1.00 86.12 99 SER A C 1
ATOM 735 O O . SER A 1 99 ? 18.637 1.659 -22.703 1.00 86.12 99 SER A O 1
ATOM 737 N N . GLU A 1 100 ? 17.126 0.326 -21.719 1.00 87.44 100 GLU A N 1
ATOM 738 C CA . GLU A 1 100 ? 17.802 -0.943 -22.009 1.00 87.44 100 GLU A CA 1
ATOM 739 C C . GLU A 1 100 ? 17.618 -1.346 -23.476 1.00 87.44 100 GLU A C 1
ATOM 741 O O . GLU A 1 100 ? 18.602 -1.670 -24.138 1.00 87.44 100 GLU A O 1
ATOM 746 N N . ARG A 1 101 ? 16.405 -1.204 -24.030 1.00 87.50 101 ARG A N 1
ATOM 747 C CA . ARG A 1 101 ? 16.136 -1.421 -25.466 1.00 87.50 101 ARG A CA 1
ATOM 748 C C . ARG A 1 101 ? 16.972 -0.508 -26.367 1.00 87.50 101 ARG A C 1
ATOM 750 O O . ARG A 1 101 ? 17.528 -0.984 -27.352 1.00 87.50 101 ARG A O 1
ATOM 757 N 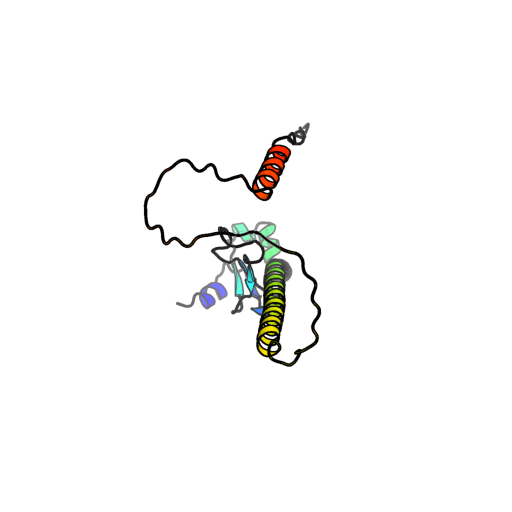N . VAL A 1 102 ? 17.112 0.775 -26.014 1.00 86.00 102 VAL A N 1
ATOM 758 C CA . VAL A 1 102 ? 17.967 1.719 -26.763 1.00 86.00 102 VAL A CA 1
ATOM 759 C C . VAL A 1 102 ? 19.434 1.274 -26.745 1.00 86.00 102 VAL A C 1
ATOM 761 O O . VAL A 1 102 ? 20.071 1.241 -27.794 1.00 86.00 102 VAL A O 1
ATOM 764 N N . ARG A 1 103 ? 19.961 0.862 -25.583 1.00 84.25 103 ARG A N 1
ATOM 765 C CA . ARG A 1 103 ? 21.344 0.363 -25.461 1.00 84.25 103 ARG A CA 1
ATOM 766 C C . ARG A 1 103 ? 21.579 -0.939 -26.224 1.00 84.25 103 ARG A C 1
ATOM 768 O O . ARG A 1 103 ? 22.630 -1.082 -26.836 1.00 84.25 103 ARG A O 1
ATOM 775 N N . ALA A 1 104 ? 20.618 -1.862 -26.210 1.00 82.00 104 ALA A N 1
ATOM 776 C CA . ALA A 1 104 ? 20.699 -3.102 -26.978 1.00 82.00 104 ALA A CA 1
ATOM 777 C C . ALA A 1 104 ? 20.739 -2.827 -28.493 1.00 82.00 104 ALA A C 1
ATOM 779 O O . ALA A 1 104 ? 21.557 -3.413 -29.199 1.00 82.00 104 ALA A O 1
ATOM 780 N N . GLY A 1 105 ? 19.925 -1.882 -28.980 1.00 82.50 105 GLY A N 1
ATOM 781 C CA . GLY A 1 105 ? 19.970 -1.430 -30.374 1.00 82.50 105 GLY A CA 1
ATOM 782 C C . GLY A 1 105 ? 21.298 -0.762 -30.752 1.00 82.50 105 GLY A C 1
ATOM 783 O O . GLY A 1 105 ? 21.864 -1.075 -31.796 1.00 82.50 105 GLY A O 1
ATOM 784 N N . GLU A 1 106 ? 21.834 0.109 -29.891 1.00 74.56 106 GLU A N 1
ATOM 785 C CA . GLU A 1 106 ? 23.131 0.768 -30.113 1.00 74.56 106 GLU A CA 1
ATOM 786 C C . GLU A 1 106 ? 24.304 -0.233 -30.115 1.00 74.56 106 GLU A C 1
ATOM 788 O O . GLU A 1 106 ? 25.233 -0.097 -30.912 1.00 74.56 106 GLU A O 1
ATOM 793 N N . ALA A 1 107 ? 24.254 -1.259 -29.259 1.00 75.06 107 ALA A N 1
ATOM 794 C CA . ALA A 1 107 ? 25.242 -2.335 -29.231 1.00 75.06 107 ALA A CA 1
ATOM 795 C C . ALA A 1 107 ? 25.203 -3.175 -30.519 1.00 75.06 107 ALA A C 1
ATOM 797 O O . ALA A 1 107 ? 26.231 -3.322 -31.177 1.00 75.06 107 ALA A O 1
ATOM 798 N N . ALA A 1 108 ? 24.017 -3.638 -30.928 1.00 73.44 108 ALA A N 1
ATOM 799 C CA . ALA A 1 108 ? 23.838 -4.434 -32.145 1.00 73.44 108 ALA A CA 1
ATOM 800 C C . ALA A 1 108 ? 24.218 -3.669 -33.431 1.00 73.44 108 ALA A C 1
ATOM 802 O O . ALA A 1 108 ? 24.703 -4.267 -34.391 1.00 73.44 108 ALA A O 1
ATOM 803 N N . ALA A 1 109 ? 24.040 -2.343 -33.459 1.00 72.56 109 ALA A N 1
ATOM 804 C CA . ALA A 1 109 ? 24.517 -1.505 -34.560 1.00 72.56 109 ALA A CA 1
ATOM 805 C C . ALA A 1 109 ? 26.057 -1.490 -34.646 1.00 72.56 109 ALA A C 1
ATOM 807 O O . ALA A 1 109 ? 26.619 -1.737 -35.712 1.00 72.56 109 ALA A O 1
ATOM 808 N N . LYS A 1 110 ? 26.739 -1.282 -33.511 1.00 69.44 110 LYS A N 1
ATOM 809 C CA . LYS A 1 110 ? 28.213 -1.245 -33.419 1.00 69.44 110 LYS A CA 1
ATOM 810 C C . LYS A 1 110 ? 28.888 -2.596 -33.654 1.00 69.44 110 LYS A C 1
ATOM 812 O O . LYS A 1 110 ? 30.078 -2.637 -33.961 1.00 69.44 110 LYS A O 1
ATOM 817 N N . GLU A 1 111 ? 28.157 -3.691 -33.489 1.00 64.94 111 GLU A N 1
ATOM 818 C CA . GLU A 1 111 ? 28.613 -5.036 -33.841 1.00 64.94 111 GLU A CA 1
ATOM 819 C C . GLU A 1 111 ? 28.589 -5.229 -35.367 1.00 64.94 111 GLU A C 1
ATOM 821 O O . GLU A 1 111 ? 29.615 -5.559 -35.962 1.00 64.94 111 GLU A O 1
ATOM 826 N N . LYS A 1 112 ? 27.485 -4.853 -36.032 1.00 62.69 112 LYS A N 1
ATOM 827 C CA . LYS A 1 112 ? 27.384 -4.880 -37.503 1.00 62.69 112 LYS A CA 1
ATOM 828 C C . LYS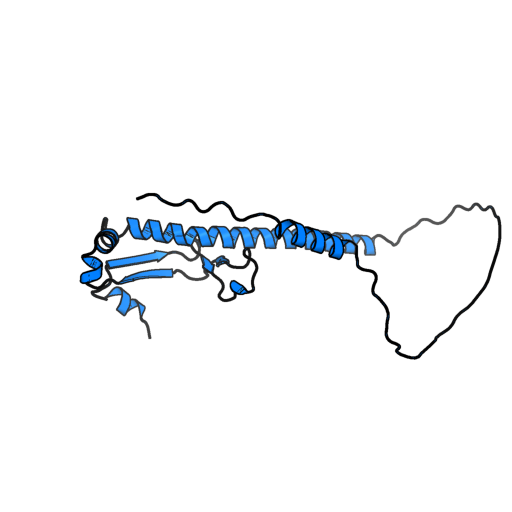 A 1 112 ? 28.391 -3.974 -38.216 1.00 62.69 112 LYS A C 1
ATOM 830 O O . LYS A 1 112 ? 28.889 -4.352 -39.273 1.00 62.69 112 LYS A O 1
ATOM 835 N N . GLU A 1 113 ? 28.730 -2.813 -37.654 1.00 59.06 113 GLU A N 1
ATOM 836 C CA . GLU A 1 113 ? 29.789 -1.950 -38.209 1.00 59.06 113 GLU A CA 1
ATOM 837 C C . GLU A 1 113 ? 31.178 -2.615 -38.183 1.00 59.06 113 GLU A C 1
ATOM 839 O O . GLU A 1 113 ? 32.010 -2.322 -39.041 1.00 59.06 113 GLU A O 1
ATOM 844 N N . LYS A 1 114 ? 31.434 -3.539 -37.244 1.00 57.84 114 LYS A N 1
ATOM 845 C CA . LYS A 1 114 ? 32.704 -4.277 -37.164 1.00 57.84 114 LYS A CA 1
ATOM 846 C C . LYS A 1 114 ? 32.769 -5.469 -38.113 1.00 57.84 114 LYS A C 1
ATOM 848 O O . LYS A 1 114 ? 33.839 -5.737 -38.647 1.00 57.84 114 LYS A O 1
ATOM 853 N N . GLU A 1 115 ? 31.653 -6.156 -38.345 1.00 54.19 115 GLU A N 1
ATOM 854 C CA . GLU A 1 115 ? 31.597 -7.275 -39.298 1.00 54.19 115 GLU A CA 1
ATOM 855 C C . GLU A 1 115 ? 31.485 -6.804 -40.760 1.00 54.19 115 GLU A C 1
ATOM 857 O O . GLU A 1 115 ? 32.005 -7.455 -41.663 1.00 54.19 115 GLU A O 1
ATOM 862 N N . GLY A 1 116 ? 30.860 -5.647 -41.014 1.00 47.75 116 GLY A N 1
ATOM 863 C CA . GLY A 1 116 ? 30.704 -5.089 -42.364 1.00 47.75 116 GLY A CA 1
ATOM 864 C C . GLY A 1 116 ? 31.961 -4.437 -42.961 1.0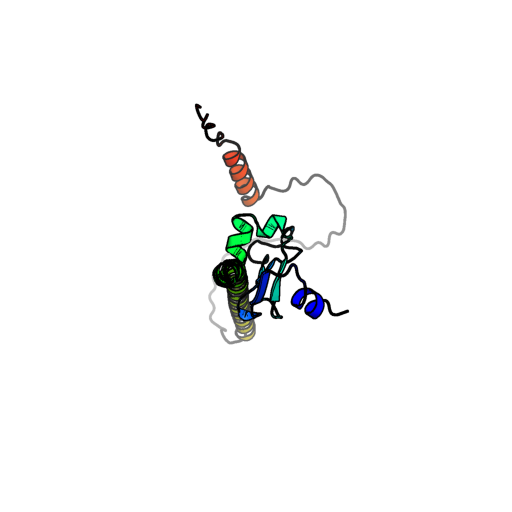0 47.75 116 GLY A C 1
ATOM 865 O O . GLY A 1 116 ? 32.019 -4.213 -44.169 1.00 47.75 116 GLY A O 1
ATOM 866 N N . GLY A 1 117 ? 32.981 -4.136 -42.151 1.00 40.38 117 GLY A N 1
ATOM 867 C CA . GLY A 1 117 ? 34.179 -3.375 -42.544 1.00 40.38 117 GLY A CA 1
ATOM 868 C C . GLY A 1 117 ? 35.233 -4.141 -43.360 1.00 40.38 117 GLY A C 1
ATOM 869 O O . GLY A 1 117 ? 36.423 -3.885 -43.188 1.00 40.38 117 GLY A O 1
ATOM 870 N N . GLY A 1 118 ? 34.832 -5.103 -44.201 1.00 43.62 118 GLY A N 1
ATOM 871 C CA . GLY A 1 118 ? 35.716 -6.173 -44.691 1.00 43.62 118 GLY A CA 1
ATOM 872 C C . GLY A 1 118 ? 35.660 -6.516 -46.186 1.00 43.62 118 GLY A C 1
ATOM 873 O O . GLY A 1 118 ? 35.927 -7.666 -46.529 1.00 43.62 118 GLY A O 1
ATOM 874 N N . GLY A 1 119 ? 35.324 -5.587 -47.096 1.00 41.03 119 GLY A N 1
ATOM 875 C CA . GLY A 1 119 ? 35.189 -5.935 -48.523 1.00 41.03 119 GLY A CA 1
ATOM 876 C C . GLY A 1 119 ? 35.340 -4.809 -49.558 1.00 41.03 119 GLY A C 1
ATOM 877 O O . GLY A 1 119 ? 34.557 -3.872 -49.594 1.00 41.03 119 GLY A O 1
ATOM 878 N N . ALA A 1 120 ? 36.301 -4.998 -50.471 1.00 42.75 120 ALA A N 1
ATOM 879 C CA . ALA A 1 120 ? 36.326 -4.515 -51.863 1.00 42.75 120 ALA A CA 1
ATOM 880 C C . ALA A 1 120 ? 36.136 -3.006 -52.188 1.00 42.75 120 ALA A C 1
ATOM 882 O O . ALA A 1 120 ? 35.095 -2.591 -52.689 1.00 42.75 120 ALA A O 1
ATOM 883 N N . ALA A 1 121 ? 37.236 -2.237 -52.148 1.00 41.94 121 ALA A N 1
ATOM 884 C CA . ALA A 1 121 ? 37.450 -1.087 -53.047 1.00 41.94 121 ALA A CA 1
ATOM 885 C C . ALA A 1 121 ? 38.956 -0.846 -53.321 1.00 41.94 121 ALA A C 1
ATOM 887 O O . ALA A 1 121 ? 39.637 -0.147 -52.575 1.00 41.94 121 ALA A O 1
ATOM 888 N N . LYS A 1 122 ? 39.507 -1.438 -54.395 1.00 45.59 122 LYS A N 1
ATOM 889 C CA . LYS A 1 122 ? 40.893 -1.209 -54.872 1.00 45.59 122 LYS A CA 1
ATOM 890 C C . LYS A 1 122 ? 40.868 -0.595 -56.280 1.00 45.59 122 LYS A C 1
ATOM 892 O O . LYS A 1 122 ? 40.105 -1.064 -57.119 1.00 45.59 122 LYS A O 1
ATOM 897 N N . LYS A 1 123 ? 41.794 0.343 -56.559 1.00 42.97 123 LYS A N 1
ATOM 898 C CA . LYS A 1 123 ? 41.856 1.249 -57.742 1.00 42.97 123 LYS A CA 1
ATOM 899 C C . LYS A 1 123 ? 40.786 2.366 -57.679 1.00 42.97 123 LYS A C 1
ATOM 901 O O . LYS A 1 123 ? 39.702 2.133 -57.170 1.00 42.97 123 LYS A O 1
ATOM 906 N N . ARG A 1 124 ? 41.021 3.587 -58.188 1.00 38.47 124 ARG A N 1
ATOM 907 C CA . ARG A 1 124 ? 42.074 4.082 -59.117 1.00 38.47 124 ARG A CA 1
ATOM 908 C C . ARG A 1 124 ? 43.017 5.143 -58.494 1.00 38.47 124 ARG A C 1
ATOM 910 O O . ARG A 1 124 ? 42.963 5.379 -57.297 1.00 38.47 124 ARG A O 1
ATOM 917 N N . LYS A 1 125 ? 43.945 5.678 -59.306 1.00 39.44 125 LYS A N 1
ATOM 918 C CA . LYS A 1 125 ? 45.175 6.405 -58.926 1.00 39.44 125 LYS A CA 1
ATOM 919 C C . LYS A 1 125 ? 45.338 7.714 -59.724 1.00 39.44 125 LYS A C 1
ATOM 921 O O . LYS A 1 125 ? 45.348 7.643 -60.949 1.00 39.44 125 LYS A O 1
ATOM 926 N N . ALA A 1 126 ? 45.556 8.825 -59.019 1.00 37.69 126 ALA A N 1
ATOM 927 C CA . ALA A 1 126 ? 46.198 10.100 -59.409 1.00 37.69 126 ALA A CA 1
ATOM 928 C C . ALA A 1 126 ? 46.414 10.865 -58.078 1.00 37.69 126 ALA A C 1
ATOM 930 O O . ALA A 1 126 ? 45.485 10.847 -57.274 1.00 37.69 126 ALA A O 1
ATOM 931 N N . LYS A 1 127 ? 47.565 11.420 -57.666 1.00 37.56 127 LYS A N 1
ATOM 932 C CA . LYS A 1 127 ? 48.844 11.860 -58.279 1.00 37.56 127 LYS A CA 1
ATOM 933 C C . LYS A 1 127 ? 48.792 13.142 -59.124 1.00 37.56 127 LYS A C 1
ATOM 935 O O . LYS A 1 127 ? 48.781 13.058 -60.348 1.00 37.56 127 LYS A O 1
ATOM 940 N N . SER A 1 128 ? 48.803 14.284 -58.443 1.00 33.00 128 SER A N 1
ATOM 941 C CA . SER A 1 128 ? 50.033 15.076 -58.207 1.00 33.00 128 SER A CA 1
ATOM 942 C C . SER A 1 128 ? 50.391 14.916 -56.694 1.00 33.00 128 SER A C 1
ATOM 944 O O . SER A 1 128 ? 49.547 14.385 -55.965 1.00 33.00 128 SER A O 1
ATOM 946 N N . ASP A 1 129 ? 51.599 15.103 -56.142 1.00 30.45 129 ASP A N 1
ATOM 947 C CA . ASP A 1 129 ? 52.610 16.170 -56.319 1.00 30.45 129 ASP A CA 1
ATOM 948 C C . ASP A 1 129 ? 51.988 17.544 -55.935 1.00 30.45 129 ASP A C 1
ATOM 950 O O . ASP A 1 129 ? 50.816 17.774 -56.237 1.00 30.45 129 ASP A O 1
ATOM 954 N N . GLU A 1 130 ? 52.582 18.450 -55.150 1.00 34.88 130 GLU A N 1
ATOM 955 C CA . 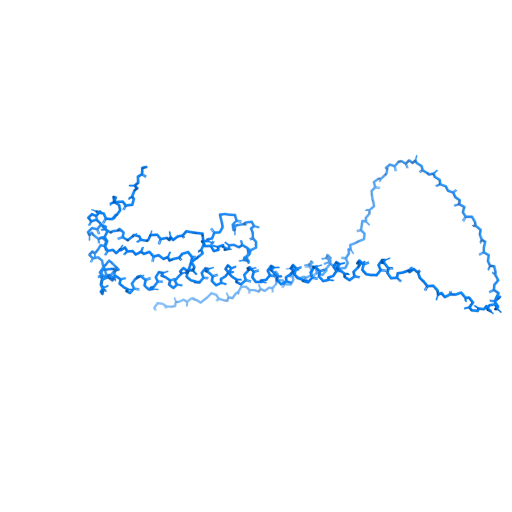GLU A 1 130 ? 53.949 18.665 -54.619 1.00 34.88 130 GLU A CA 1
ATOM 956 C C . GLU A 1 130 ? 53.890 19.009 -53.084 1.00 34.88 130 GLU A C 1
ATOM 958 O O . GLU A 1 130 ? 52.815 19.390 -52.618 1.00 34.88 130 GLU A O 1
ATOM 963 N N . GLU A 1 131 ? 54.904 18.960 -52.192 1.00 37.50 131 GLU A N 1
ATOM 964 C CA . GLU A 1 131 ? 56.273 18.375 -52.157 1.00 37.50 131 GLU A CA 1
ATOM 965 C C . GLU A 1 131 ? 56.717 18.029 -50.682 1.00 37.50 131 GLU A C 1
ATOM 967 O O . GLU A 1 131 ? 56.259 17.001 -50.180 1.00 37.50 131 GLU A O 1
ATOM 972 N N . GLU A 1 132 ? 57.551 18.827 -49.976 1.00 34.31 132 GLU A N 1
ATOM 973 C CA . GLU A 1 132 ? 58.340 18.486 -48.736 1.00 34.31 132 GLU A CA 1
ATOM 974 C C . GLU A 1 132 ? 58.108 19.503 -47.559 1.00 34.31 132 GLU A C 1
ATOM 976 O O . GLU A 1 132 ? 57.311 20.426 -47.741 1.00 34.31 132 GLU A O 1
ATOM 981 N N . ASP A 1 133 ? 58.619 19.455 -46.305 1.00 36.56 133 ASP A N 1
ATOM 982 C CA . ASP A 1 133 ? 59.663 18.708 -45.531 1.00 36.56 133 ASP A CA 1
ATOM 983 C C . ASP A 1 133 ? 59.029 17.820 -44.403 1.00 36.56 133 ASP A C 1
ATOM 985 O O . ASP A 1 133 ? 57.867 18.026 -44.045 1.00 36.56 133 ASP A O 1
ATOM 989 N N . GLU A 1 134 ? 59.598 16.737 -43.836 1.00 34.44 134 GLU A N 1
ATOM 990 C CA . GLU A 1 134 ? 60.863 16.517 -43.070 1.00 34.44 134 GLU A CA 1
ATOM 991 C C . GLU A 1 134 ? 60.987 17.325 -41.739 1.00 34.44 134 GLU A C 1
ATOM 993 O O . GLU A 1 134 ? 60.571 18.476 -41.666 1.00 34.44 134 GLU A O 1
ATOM 998 N N . GLU A 1 135 ? 61.471 16.800 -40.593 1.00 34.78 135 GLU A N 1
ATOM 999 C CA . GLU A 1 135 ? 62.046 15.481 -40.228 1.00 34.78 135 GLU A CA 1
ATOM 1000 C C . GLU A 1 135 ? 61.854 15.156 -38.707 1.00 34.78 135 GLU A C 1
ATOM 1002 O O . GLU A 1 135 ? 61.653 16.069 -37.905 1.00 34.78 135 GLU A O 1
ATOM 1007 N N . GLY A 1 136 ? 62.000 13.878 -38.300 1.00 30.05 136 GLY A N 1
ATOM 1008 C CA . GLY A 1 136 ? 62.346 13.424 -36.925 1.00 30.05 136 GLY A CA 1
ATOM 1009 C C . GLY A 1 136 ? 61.285 13.512 -35.798 1.00 30.05 136 GLY A C 1
ATOM 1010 O O . GLY A 1 136 ? 60.305 14.246 -35.882 1.00 30.05 136 GLY A O 1
ATOM 1011 N N . ASP A 1 137 ? 61.403 12.794 -34.670 1.00 34.47 137 ASP A N 1
ATOM 1012 C CA . ASP A 1 137 ? 62.277 11.659 -34.295 1.00 34.47 137 ASP A CA 1
ATOM 1013 C C . ASP A 1 137 ? 61.605 10.843 -33.152 1.00 34.47 137 ASP A C 1
ATOM 1015 O O . ASP A 1 137 ? 60.713 11.347 -32.458 1.00 34.47 137 ASP A O 1
ATOM 1019 N N . ASP A 1 138 ? 62.007 9.584 -32.958 1.00 42.16 138 ASP A N 1
ATOM 1020 C CA . ASP A 1 138 ? 61.468 8.647 -31.957 1.00 42.16 138 ASP A CA 1
ATOM 1021 C C . ASP A 1 138 ? 62.108 8.825 -30.558 1.00 42.16 138 ASP A C 1
ATOM 1023 O O . ASP A 1 138 ? 63.254 9.248 -30.422 1.00 42.16 138 ASP A O 1
ATOM 1027 N N . GLY A 1 139 ? 61.406 8.466 -29.468 1.00 31.95 139 GLY A N 1
ATOM 1028 C CA . GLY A 1 139 ? 61.981 8.653 -28.122 1.00 31.95 139 GLY A CA 1
ATOM 1029 C C . GLY A 1 139 ? 61.202 8.114 -26.916 1.00 31.95 139 GLY A C 1
ATOM 1030 O O . GLY A 1 139 ? 60.415 8.834 -26.296 1.00 31.95 139 GLY A O 1
ATOM 1031 N N . ASP A 1 140 ? 61.505 6.883 -26.482 1.00 40.59 140 ASP A N 1
ATOM 1032 C CA . ASP A 1 140 ? 61.066 6.373 -25.169 1.00 40.59 140 ASP A CA 1
ATOM 1033 C C . ASP A 1 140 ? 61.796 7.102 -24.015 1.00 40.59 140 ASP A C 1
ATOM 1035 O O . ASP A 1 140 ? 63.025 7.130 -23.938 1.00 40.59 140 ASP A O 1
ATOM 1039 N N . GLY A 1 141 ? 61.028 7.733 -23.115 1.00 31.61 141 GLY A N 1
ATOM 1040 C CA . GLY A 1 141 ? 61.505 8.834 -22.257 1.00 31.61 141 GLY A CA 1
ATOM 1041 C C . GLY A 1 141 ? 61.171 8.715 -20.762 1.00 31.61 141 GLY A C 1
ATOM 1042 O O . GLY A 1 141 ? 60.703 9.661 -20.125 1.00 31.61 141 GLY A O 1
ATOM 1043 N N . LYS A 1 142 ? 61.373 7.541 -20.163 1.00 41.47 142 LYS A N 1
ATOM 1044 C CA . LYS A 1 142 ? 60.992 7.200 -18.775 1.00 41.47 142 LYS A CA 1
ATOM 1045 C C . LYS A 1 142 ? 61.659 8.052 -17.661 1.00 41.47 142 LYS A C 1
ATOM 1047 O O . LYS A 1 142 ? 62.652 7.590 -17.092 1.00 41.47 142 LYS A O 1
ATOM 1052 N N . LYS A 1 143 ? 61.072 9.190 -17.211 1.00 36.00 143 LYS A N 1
ATOM 1053 C CA . LYS A 1 143 ? 61.132 9.658 -15.782 1.00 36.00 143 LYS A CA 1
ATOM 1054 C C . LYS A 1 143 ? 60.362 10.940 -15.371 1.00 36.00 143 LYS A C 1
ATOM 1056 O O . LYS A 1 143 ? 60.165 11.867 -16.137 1.00 36.00 143 LYS A O 1
ATOM 1061 N N . LYS A 1 144 ? 60.164 11.005 -14.038 1.00 38.06 144 LYS A N 1
ATOM 1062 C CA . LYS A 1 144 ? 59.985 12.164 -13.121 1.00 38.06 144 LYS A CA 1
ATOM 1063 C C . LYS A 1 144 ? 58.625 12.885 -13.023 1.00 38.06 144 LYS A C 1
ATOM 1065 O O . LYS A 1 144 ? 58.056 13.386 -13.979 1.00 38.06 144 LYS A O 1
ATOM 1070 N N . LYS A 1 145 ? 58.178 13.024 -11.765 1.00 45.09 145 LYS A N 1
ATOM 1071 C CA . LYS A 1 145 ? 57.124 13.946 -11.312 1.00 45.09 145 LYS A CA 1
ATOM 1072 C C . LYS A 1 145 ? 57.714 15.350 -11.117 1.00 45.09 145 LYS A C 1
ATOM 1074 O O . LYS A 1 145 ? 58.744 15.471 -10.456 1.00 45.09 145 LYS A O 1
ATOM 1079 N N . THR A 1 146 ? 56.989 16.386 -11.524 1.00 33.69 146 THR A N 1
ATOM 1080 C CA . THR A 1 146 ? 57.067 17.747 -10.958 1.00 33.69 146 THR A CA 1
ATOM 1081 C C . THR A 1 146 ? 55.648 18.306 -10.788 1.00 33.69 146 THR A C 1
ATOM 1083 O O . THR A 1 146 ? 54.695 17.813 -11.393 1.00 33.69 146 THR A O 1
ATOM 1086 N N . ALA A 1 147 ? 55.473 19.270 -9.881 1.00 43.53 147 ALA A N 1
ATOM 1087 C CA . ALA A 1 147 ? 54.164 19.827 -9.526 1.00 43.53 147 ALA A CA 1
ATOM 1088 C C . ALA A 1 147 ? 53.809 21.080 -10.357 1.00 43.53 147 ALA A C 1
ATOM 1090 O O . ALA A 1 147 ? 54.661 21.645 -11.034 1.00 43.53 147 ALA A O 1
ATOM 1091 N N . GLY A 1 148 ? 52.559 21.556 -10.256 1.00 43.25 148 GLY A N 1
ATOM 1092 C CA . GLY A 1 148 ? 52.190 22.927 -10.662 1.00 43.25 148 GLY A CA 1
ATOM 1093 C C . GLY A 1 148 ? 51.332 23.095 -11.926 1.00 43.25 148 GLY A C 1
ATOM 1094 O O . GLY A 1 148 ? 50.989 24.223 -12.275 1.00 43.25 148 GLY A O 1
ATOM 1095 N N . GLY A 1 149 ? 50.922 22.015 -12.599 1.00 32.91 149 GLY A N 1
ATOM 1096 C CA . GLY A 1 149 ? 50.079 22.096 -13.801 1.00 32.91 149 GLY A CA 1
ATOM 1097 C C . GLY A 1 149 ? 48.656 22.617 -13.539 1.00 32.91 149 GLY A C 1
ATOM 1098 O O . GLY A 1 149 ? 47.759 21.840 -13.206 1.00 32.91 149 GLY A O 1
ATOM 1099 N N . LYS A 1 150 ? 48.415 23.923 -13.743 1.00 47.41 150 LYS A N 1
ATOM 1100 C CA . LYS A 1 150 ? 47.072 24.540 -13.711 1.00 47.41 150 LYS A CA 1
ATOM 1101 C C . LYS A 1 150 ? 46.173 23.934 -14.803 1.00 47.41 150 LYS A C 1
ATOM 1103 O O . LYS A 1 150 ? 46.227 24.350 -15.960 1.00 47.41 150 LYS A O 1
ATOM 1108 N N . LYS A 1 151 ? 45.317 22.967 -14.446 1.00 51.44 151 LYS A N 1
ATOM 1109 C CA . LYS A 1 151 ? 44.322 22.385 -15.366 1.00 51.44 151 LYS A CA 1
ATOM 1110 C C . LYS A 1 151 ? 43.405 23.486 -15.917 1.00 51.44 151 LYS A C 1
ATOM 1112 O O . LYS A 1 151 ? 42.696 24.130 -15.147 1.00 51.44 151 LYS A O 1
ATOM 1117 N N . LYS A 1 152 ? 43.400 23.680 -17.243 1.00 56.72 152 LYS A N 1
ATOM 1118 C CA . LYS A 1 152 ? 42.485 24.607 -17.935 1.00 56.72 152 LYS A CA 1
ATOM 1119 C C . LYS A 1 152 ? 41.037 24.225 -17.596 1.00 56.72 152 LYS A C 1
ATOM 1121 O O . LYS A 1 152 ? 40.613 23.106 -17.877 1.00 56.72 152 LYS A O 1
ATOM 1126 N N . GLU A 1 153 ? 40.293 25.137 -16.967 1.00 49.38 153 GLU A N 1
ATOM 1127 C CA . GLU A 1 153 ? 38.910 24.888 -16.542 1.00 49.38 153 GLU A CA 1
ATOM 1128 C C . GLU A 1 153 ? 38.024 24.591 -17.764 1.00 49.38 153 GLU A C 1
ATOM 1130 O O . GLU A 1 153 ? 37.952 25.386 -18.704 1.00 49.38 153 GLU A O 1
ATOM 1135 N N . SER A 1 154 ? 37.333 23.446 -17.770 1.00 60.31 154 SER A N 1
ATOM 1136 C CA . SER A 1 154 ? 36.473 23.088 -18.901 1.00 60.31 154 SER A CA 1
ATOM 1137 C C . SER A 1 154 ? 35.241 23.999 -18.965 1.00 60.31 154 SER A C 1
ATOM 1139 O O . SER A 1 154 ? 34.668 24.384 -17.942 1.00 60.31 154 SER A O 1
ATOM 1141 N N . LYS A 1 155 ? 34.773 24.309 -20.185 1.00 59.94 155 LYS A N 1
ATOM 1142 C CA . LYS A 1 155 ? 33.615 25.200 -20.422 1.00 59.94 155 LYS A CA 1
ATOM 1143 C C . LYS A 1 155 ? 32.350 24.770 -19.643 1.00 59.94 155 LYS A C 1
ATOM 1145 O O . LYS A 1 155 ? 31.508 25.608 -19.320 1.00 59.94 155 LYS A O 1
ATOM 1150 N N . ALA A 1 156 ? 32.230 23.484 -19.294 1.00 60.28 156 ALA A N 1
ATOM 1151 C CA . ALA A 1 156 ? 31.139 22.934 -18.489 1.00 60.28 156 ALA A CA 1
ATOM 1152 C C . ALA A 1 156 ? 31.176 23.358 -17.003 1.00 60.28 156 ALA A C 1
ATOM 1154 O O . ALA A 1 156 ? 30.118 23.614 -16.423 1.00 60.28 156 ALA A O 1
ATOM 1155 N N . ALA A 1 157 ? 32.360 23.471 -16.389 1.00 62.44 157 ALA A N 1
ATOM 1156 C CA . ALA A 1 157 ? 32.501 23.910 -14.997 1.00 62.44 157 ALA A CA 1
ATOM 1157 C C . ALA A 1 157 ? 32.107 25.389 -14.845 1.00 62.44 157 ALA A C 1
ATOM 1159 O O . ALA A 1 157 ? 31.223 25.713 -14.046 1.00 62.44 157 ALA A O 1
ATOM 1160 N N . LYS A 1 158 ? 32.611 26.253 -15.734 1.00 66.75 158 LYS A N 1
ATOM 1161 C CA . LYS A 1 158 ? 32.266 27.683 -15.777 1.00 66.75 158 LYS A CA 1
ATOM 1162 C C . LYS A 1 158 ? 30.758 27.919 -15.982 1.00 66.75 158 LYS A C 1
ATOM 1164 O O . LYS A 1 158 ? 30.172 28.787 -15.335 1.00 66.75 158 LYS A O 1
ATOM 1169 N N . LYS A 1 159 ? 30.089 27.087 -16.799 1.00 64.56 159 LYS A N 1
ATOM 1170 C CA . LYS A 1 159 ? 28.618 27.106 -16.979 1.00 64.56 159 LYS A CA 1
ATOM 1171 C C . LYS A 1 159 ? 27.848 26.631 -15.733 1.00 64.56 159 LYS A C 1
ATOM 1173 O O . LYS A 1 159 ? 26.766 27.151 -15.464 1.00 64.56 159 LYS A O 1
ATOM 1178 N N . ARG A 1 160 ? 28.390 25.687 -14.948 1.00 65.75 160 ARG A N 1
ATOM 1179 C CA . ARG A 1 160 ? 27.823 25.283 -13.643 1.00 65.75 160 ARG A CA 1
ATOM 1180 C C . ARG A 1 160 ? 27.980 26.374 -12.581 1.00 65.75 160 ARG A C 1
ATOM 1182 O O . ARG A 1 160 ? 27.028 26.613 -11.844 1.00 65.75 160 ARG A O 1
ATOM 1189 N N . ARG A 1 161 ? 29.134 27.050 -12.528 1.00 66.69 161 ARG A N 1
ATOM 1190 C CA . ARG A 1 161 ? 29.402 28.153 -11.590 1.00 66.69 161 ARG A CA 1
ATOM 1191 C C . ARG A 1 161 ? 28.425 29.318 -11.792 1.00 66.69 161 ARG A C 1
ATOM 1193 O O . ARG A 1 161 ? 27.689 29.641 -10.862 1.00 66.69 161 ARG A O 1
ATOM 1200 N N . LYS A 1 162 ? 28.294 29.823 -13.026 1.00 67.50 162 LYS A N 1
ATOM 1201 C CA . LYS A 1 162 ? 27.390 30.947 -13.347 1.00 67.50 162 LYS A CA 1
ATOM 1202 C C . LYS A 1 162 ? 25.909 30.653 -13.028 1.00 67.50 162 LYS A C 1
ATOM 1204 O O . LYS A 1 162 ? 25.160 31.561 -12.691 1.00 67.50 162 LYS A O 1
ATOM 1209 N N . ARG A 1 163 ? 25.487 29.377 -13.077 1.00 58.59 163 ARG A N 1
ATOM 1210 C CA . ARG A 1 163 ? 24.141 28.927 -12.656 1.00 58.59 163 ARG A CA 1
ATOM 1211 C C . ARG A 1 163 ? 23.930 28.862 -11.137 1.00 58.59 163 ARG A C 1
ATOM 1213 O O . ARG A 1 163 ? 22.781 28.857 -10.713 1.00 58.59 163 ARG A O 1
ATOM 1220 N N . ARG A 1 164 ? 24.991 28.777 -10.328 1.00 60.75 164 ARG A N 1
ATOM 1221 C CA . ARG A 1 164 ? 24.897 28.864 -8.858 1.00 60.75 164 ARG A CA 1
ATOM 1222 C C . ARG A 1 164 ? 24.858 30.316 -8.399 1.00 60.75 164 ARG A C 1
ATOM 1224 O O . ARG A 1 164 ? 24.004 30.659 -7.597 1.00 60.75 164 ARG A O 1
ATOM 1231 N N . GLU A 1 165 ?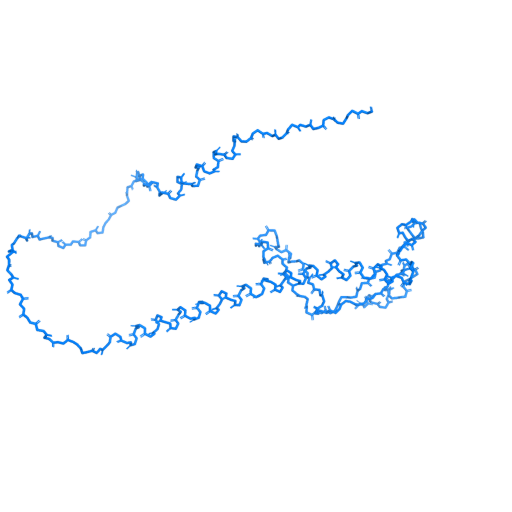 25.723 31.154 -8.966 1.00 60.72 165 GLU A N 1
ATOM 1232 C CA . GLU A 1 165 ? 25.786 32.592 -8.667 1.00 60.72 165 GLU A CA 1
ATOM 1233 C C . GLU A 1 165 ? 24.454 33.290 -9.000 1.00 60.72 165 GLU A C 1
ATOM 1235 O O . GLU A 1 165 ? 23.921 34.005 -8.161 1.00 60.72 165 GLU A O 1
ATOM 1240 N N . ALA A 1 166 ? 23.835 32.980 -10.148 1.00 57.66 166 ALA A N 1
ATOM 1241 C CA . ALA A 1 166 ? 22.519 33.521 -10.508 1.00 57.66 166 ALA A CA 1
ATOM 1242 C C . ALA A 1 166 ? 21.377 33.123 -9.547 1.00 57.66 166 ALA A C 1
ATOM 1244 O O . ALA A 1 166 ? 20.428 33.884 -9.401 1.00 57.66 166 ALA A O 1
ATOM 1245 N N . LYS A 1 167 ? 21.461 31.963 -8.873 1.00 57.75 167 LYS A N 1
ATOM 1246 C CA . LYS A 1 167 ? 20.450 31.521 -7.892 1.00 57.75 167 LYS A CA 1
ATOM 1247 C C . LYS A 1 167 ? 20.708 32.056 -6.471 1.00 57.75 167 LYS A C 1
ATOM 1249 O O . LYS A 1 167 ? 19.864 31.920 -5.597 1.00 57.75 167 LYS A O 1
ATOM 1254 N N . ALA A 1 168 ? 21.860 32.682 -6.231 1.00 58.88 168 ALA A N 1
ATOM 1255 C CA . ALA A 1 168 ? 22.159 33.363 -4.970 1.00 58.88 168 ALA A CA 1
ATOM 1256 C C . ALA A 1 168 ? 21.700 34.838 -4.958 1.00 58.88 168 ALA A C 1
ATOM 1258 O O . ALA A 1 168 ? 21.931 35.530 -3.972 1.00 58.88 168 ALA A O 1
ATOM 1259 N N . LEU A 1 169 ? 21.080 35.314 -6.048 1.00 55.34 169 LEU A N 1
ATOM 1260 C CA . LEU A 1 169 ? 20.654 36.706 -6.242 1.00 55.34 169 LEU A CA 1
ATOM 1261 C C . LEU A 1 169 ? 19.130 36.851 -6.449 1.00 55.34 169 LEU A C 1
ATOM 1263 O O . LEU A 1 169 ? 18.661 37.908 -6.858 1.00 55.34 169 LEU A O 1
ATOM 1267 N N . GLU A 1 170 ? 18.351 35.802 -6.171 1.00 49.38 170 GLU A N 1
ATOM 1268 C CA . GLU A 1 170 ? 16.894 35.915 -6.033 1.00 49.38 170 GLU A CA 1
ATOM 1269 C C . GLU A 1 170 ? 16.583 36.355 -4.588 1.00 49.38 170 GLU A C 1
ATOM 1271 O O . GLU A 1 170 ? 16.915 35.612 -3.658 1.00 49.38 170 GLU A O 1
ATOM 1276 N N . PRO A 1 171 ? 15.988 37.543 -4.351 1.00 57.44 171 PRO A N 1
ATOM 1277 C CA . PRO A 1 171 ? 15.556 37.929 -3.011 1.00 57.44 171 PRO A CA 1
ATOM 1278 C C . PRO A 1 171 ? 14.418 37.008 -2.536 1.00 57.44 171 PRO A C 1
ATOM 1280 O O . PRO A 1 171 ? 13.626 36.538 -3.360 1.00 57.44 171 PRO A O 1
ATOM 1283 N N . PRO A 1 172 ? 14.300 36.736 -1.223 1.00 60.75 172 PRO A N 1
ATOM 1284 C CA . PRO A 1 172 ? 13.198 35.936 -0.704 1.00 60.75 172 PRO A CA 1
ATOM 1285 C C . PRO A 1 172 ? 11.850 36.629 -0.976 1.00 60.75 172 PRO A C 1
ATOM 1287 O O . PRO A 1 172 ? 11.783 37.862 -0.934 1.00 60.75 172 PRO A O 1
ATOM 1290 N N . PRO A 1 173 ? 10.766 35.871 -1.229 1.00 57.28 173 PRO A N 1
ATOM 1291 C CA . PRO A 1 173 ? 9.437 36.454 -1.373 1.00 57.28 173 PRO A CA 1
ATOM 1292 C C . PRO A 1 173 ? 9.034 37.179 -0.076 1.00 57.28 173 PRO A C 1
ATOM 1294 O O . PRO A 1 173 ? 9.382 36.710 1.014 1.00 57.28 173 PRO A O 1
ATOM 1297 N N . PRO A 1 174 ? 8.308 38.309 -0.162 1.00 54.09 174 PRO A N 1
ATOM 1298 C CA . PRO A 1 174 ? 7.932 39.086 1.012 1.00 54.09 174 PRO A CA 1
ATOM 1299 C C . PRO A 1 174 ? 7.050 38.258 1.950 1.00 54.09 174 PRO A C 1
ATOM 1301 O O . PRO A 1 174 ? 6.096 37.609 1.518 1.00 54.09 174 PRO A O 1
ATOM 1304 N N . ALA A 1 175 ? 7.364 38.292 3.245 1.00 53.28 175 ALA A N 1
ATOM 1305 C CA . ALA A 1 175 ? 6.578 37.605 4.257 1.00 53.28 175 ALA A CA 1
ATOM 1306 C C . ALA A 1 175 ? 5.189 38.250 4.370 1.00 53.28 175 ALA A C 1
ATOM 1308 O O . ALA A 1 175 ? 5.064 39.417 4.744 1.00 53.28 175 ALA A O 1
ATOM 1309 N N . THR A 1 176 ? 4.141 37.486 4.069 1.00 53.09 176 THR A N 1
ATOM 1310 C CA . THR A 1 176 ? 2.755 37.908 4.278 1.00 53.09 176 THR A CA 1
ATOM 1311 C C . THR A 1 176 ? 2.458 37.950 5.774 1.00 53.09 176 THR A C 1
ATOM 1313 O O . THR A 1 176 ? 2.125 36.927 6.375 1.00 53.09 176 THR A O 1
ATOM 1316 N N . LEU A 1 177 ? 2.586 39.133 6.378 1.00 45.31 177 LEU A N 1
ATOM 1317 C CA . LEU A 1 177 ? 2.054 39.405 7.710 1.00 45.31 177 LEU A CA 1
ATOM 1318 C C . LEU A 1 177 ? 0.534 39.218 7.678 1.00 45.31 177 LEU A C 1
ATOM 1320 O O . LEU A 1 177 ? -0.185 40.019 7.083 1.00 45.31 177 LEU A O 1
ATOM 1324 N N . ALA A 1 178 ? 0.056 38.153 8.317 1.00 49.38 178 ALA A N 1
ATOM 1325 C CA . ALA A 1 178 ? -1.353 38.020 8.642 1.00 49.38 178 ALA A CA 1
ATOM 1326 C C . ALA A 1 178 ? -1.687 39.051 9.729 1.00 49.38 178 ALA A C 1
ATOM 1328 O O . ALA A 1 178 ? -1.206 38.943 10.857 1.00 49.38 178 ALA A O 1
ATOM 1329 N N . VAL A 1 179 ? -2.475 40.062 9.367 1.00 49.38 179 VAL A N 1
ATOM 1330 C CA . VAL A 1 179 ? -3.144 40.927 10.345 1.00 49.38 179 VAL A CA 1
ATOM 1331 C C . VAL A 1 179 ? -4.252 40.111 11.017 1.00 49.38 179 VAL A C 1
ATOM 1333 O O . VAL A 1 179 ? -4.881 39.280 10.358 1.00 49.38 179 VAL A O 1
ATOM 1336 N N . ALA A 1 180 ? -4.410 40.305 12.326 1.00 53.09 180 ALA A N 1
ATOM 1337 C CA . ALA A 1 180 ? -5.397 39.628 13.170 1.00 53.09 180 ALA A CA 1
ATOM 1338 C C . ALA A 1 180 ? -6.781 40.297 13.107 1.00 53.09 180 ALA A C 1
ATOM 1340 O O . ALA A 1 180 ? -6.815 41.529 12.884 1.00 53.09 180 ALA A O 1
#

Radius of gyration: 33.57 Å; chains: 1; bounding box: 82×57×83 Å

Foldseek 3Di:
DDCVVVLVPDPQWQAKDKAALLLFWDFDPVLVVDDPLNRIAGGPGIDIDTDGHDPVRCPDPVNVCCNPPNNVVVVVVVSVVGNVRNVSNVVSVVVVVVVVVVVVVVVVVVVCVVVVPDDDDDDDDDDDDDDDDDDDDDDDDDDDDDDDDDPDDDPVVVVVVVVVVVVVPDDDDDDPPDDD